Protein AF-A0A432SR15-F1 (afdb_monomer_lite)

Sequence (67 aa):
MNIFDSLAKEWDQNSNRVKNAKTLYEKLDTLLDLEGKKIIDYGAGSGLLSTLLAQKASEVLALDSSK

pLDDT: mean 84.35, std 16.61, range [45.0, 97.88]

Foldseek 3Di:
DDPLVVVLVVCVVVVVVLVVLVVVLVVCVVVDVLAQAEEEAEQCRSVSNVVSSVVGYVYYHYDHPDD

Secondary structure (DSSP, 8-state):
--HHHHHHHHHTT-HHHHHHHHHHHHHHHHHS--TT-EEEEET-TT-HHHHHHTTT-SEEEEE----

Radius of gyration: 12.92 Å; chains: 1; bounding box: 27×24×33 Å

Structure (mmCIF, N/CA/C/O backbone):
data_AF-A0A432SR15-F1
#
_entry.id   AF-A0A432SR15-F1
#
loop_
_atom_site.group_PDB
_atom_site.id
_atom_site.type_symbol
_atom_site.label_atom_id
_atom_site.label_alt_id
_atom_site.label_comp_id
_atom_site.label_asym_id
_atom_site.label_entity_id
_atom_site.label_seq_id
_atom_site.pdbx_PDB_ins_code
_atom_site.Cartn_x
_atom_site.Cartn_y
_atom_site.Cartn_z
_atom_site.occupancy
_atom_site.B_iso_or_equiv
_atom_site.auth_seq_id
_atom_site.auth_comp_id
_atom_site.auth_asym_id
_atom_site.auth_atom_id
_atom_site.pdbx_PDB_model_num
ATOM 1 N N . MET A 1 1 ? 9.408 -14.432 -22.021 1.00 49.06 1 MET A N 1
ATOM 2 C CA . MET A 1 1 ?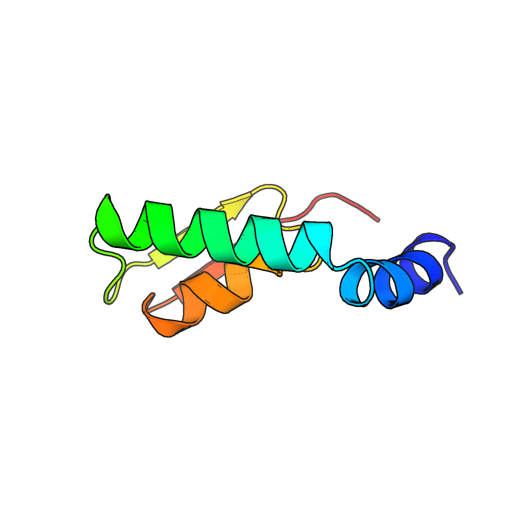 9.720 -13.750 -20.750 1.00 49.06 1 MET A CA 1
ATOM 3 C C . MET A 1 1 ? 9.726 -12.266 -21.062 1.00 49.06 1 MET A C 1
ATOM 5 O O . MET A 1 1 ? 10.456 -11.876 -21.968 1.00 49.06 1 MET A O 1
ATOM 9 N N . ASN A 1 2 ? 8.805 -11.506 -20.468 1.00 58.19 2 ASN A N 1
ATOM 10 C CA . ASN A 1 2 ? 8.629 -10.077 -20.732 1.00 58.19 2 ASN A CA 1
ATOM 11 C C . ASN A 1 2 ? 9.828 -9.311 -20.140 1.00 58.19 2 ASN A C 1
ATOM 13 O O . ASN A 1 2 ? 10.342 -9.692 -19.090 1.00 58.19 2 ASN A O 1
ATOM 17 N N . ILE A 1 3 ? 10.281 -8.240 -20.797 1.00 45.00 3 ILE A N 1
ATOM 18 C CA . ILE A 1 3 ? 11.328 -7.365 -20.258 1.00 45.00 3 ILE A CA 1
ATOM 19 C C . ILE A 1 3 ? 10.936 -6.798 -18.882 1.00 45.00 3 ILE A C 1
ATOM 21 O O . ILE A 1 3 ? 11.797 -6.649 -18.022 1.00 45.00 3 ILE A O 1
ATOM 25 N N . PHE A 1 4 ? 9.640 -6.593 -18.627 1.00 45.97 4 PHE A N 1
ATOM 26 C CA . PHE A 1 4 ? 9.108 -6.217 -17.318 1.00 45.97 4 PHE A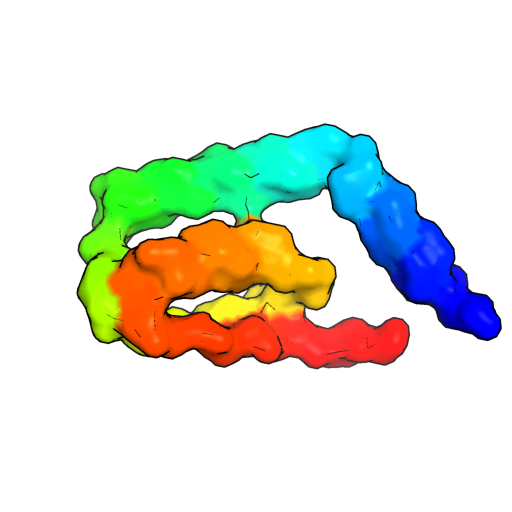 CA 1
ATOM 27 C C . PHE A 1 4 ? 9.269 -7.324 -16.261 1.00 45.97 4 PHE A C 1
ATOM 29 O O . PHE A 1 4 ? 9.633 -7.005 -15.134 1.00 45.97 4 PHE A O 1
ATOM 36 N N . ASP A 1 5 ? 9.118 -8.610 -16.612 1.00 52.12 5 ASP A N 1
ATOM 37 C CA . ASP A 1 5 ? 9.351 -9.730 -15.676 1.00 52.12 5 ASP A CA 1
ATOM 38 C C . ASP A 1 5 ? 10.827 -9.813 -15.258 1.00 52.12 5 ASP A C 1
ATOM 40 O O . ASP A 1 5 ? 11.159 -10.112 -14.107 1.00 52.12 5 ASP A O 1
ATOM 44 N N . SER A 1 6 ? 11.730 -9.561 -16.210 1.00 55.12 6 SER A N 1
ATOM 45 C CA . SER A 1 6 ? 13.175 -9.552 -15.972 1.00 55.12 6 SER A CA 1
ATOM 46 C C . SER A 1 6 ? 13.597 -8.348 -15.129 1.00 55.12 6 SER A C 1
ATOM 48 O O . SER A 1 6 ? 14.376 -8.504 -14.191 1.00 55.12 6 SER A O 1
ATOM 50 N N . LEU A 1 7 ? 13.032 -7.171 -15.405 1.00 55.84 7 LEU A N 1
ATOM 51 C CA . LEU A 1 7 ? 13.286 -5.950 -14.643 1.00 55.84 7 LEU A CA 1
ATOM 52 C C . LEU A 1 7 ? 12.681 -6.005 -13.232 1.00 55.84 7 LEU A C 1
ATOM 54 O O . LEU A 1 7 ? 13.303 -5.508 -12.300 1.00 55.84 7 LEU A O 1
ATOM 58 N N . ALA A 1 8 ? 11.530 -6.656 -13.034 1.00 57.28 8 ALA A N 1
ATOM 59 C CA . ALA A 1 8 ? 10.899 -6.809 -11.721 1.00 57.28 8 ALA A CA 1
ATOM 60 C C . ALA A 1 8 ? 11.794 -7.545 -10.712 1.00 57.28 8 ALA A C 1
ATOM 62 O O . ALA A 1 8 ? 11.908 -7.118 -9.563 1.00 57.28 8 ALA A O 1
ATOM 63 N N . LYS A 1 9 ? 12.507 -8.589 -11.155 1.00 58.88 9 LYS A N 1
ATOM 64 C CA . LYS A 1 9 ? 13.485 -9.298 -10.313 1.00 58.88 9 LYS A CA 1
ATOM 65 C C . LYS A 1 9 ? 14.680 -8.430 -9.916 1.00 58.88 9 LYS A C 1
ATOM 67 O O . LYS A 1 9 ? 15.184 -8.574 -8.807 1.00 58.88 9 LYS A O 1
ATOM 72 N N . GLU A 1 10 ? 15.127 -7.530 -10.791 1.00 56.50 10 GLU A N 1
ATOM 73 C CA . GLU A 1 10 ? 16.196 -6.574 -10.468 1.00 56.50 10 GLU A CA 1
ATOM 74 C C . GLU A 1 10 ? 15.694 -5.387 -9.631 1.00 56.50 10 GLU A C 1
ATOM 76 O O . GLU A 1 10 ? 16.442 -4.810 -8.844 1.00 56.50 10 GLU A O 1
ATOM 81 N N . TRP A 1 11 ? 14.417 -5.020 -9.747 1.00 54.44 11 TRP A N 1
ATOM 82 C CA . TRP A 1 11 ? 13.807 -3.928 -8.990 1.00 54.44 11 TRP A CA 1
ATOM 83 C C . TRP A 1 11 ? 13.674 -4.214 -7.498 1.00 54.44 11 TRP A C 1
ATOM 85 O O . TRP A 1 11 ? 13.865 -3.290 -6.706 1.00 54.44 11 TRP A O 1
ATOM 95 N N . ASP A 1 12 ? 13.428 -5.467 -7.119 1.00 53.34 12 ASP A N 1
ATOM 96 C CA . ASP A 1 12 ? 13.459 -5.896 -5.716 1.00 53.34 12 ASP A CA 1
ATOM 97 C C . ASP A 1 12 ? 14.890 -5.935 -5.147 1.00 53.34 12 ASP A C 1
ATOM 99 O O . ASP A 1 12 ? 15.081 -5.813 -3.938 1.00 53.34 12 ASP A O 1
ATOM 103 N N . GLN A 1 13 ? 15.916 -6.013 -6.006 1.00 58.09 13 GLN A N 1
ATOM 104 C CA . GLN A 1 13 ? 17.327 -5.866 -5.617 1.00 58.09 13 GLN A CA 1
ATOM 105 C C . GLN A 1 13 ? 17.793 -4.401 -5.587 1.00 58.09 13 GLN A C 1
ATOM 107 O O . GLN A 1 13 ? 18.859 -4.087 -5.050 1.00 58.09 13 GLN A O 1
ATOM 112 N N . ASN A 1 14 ? 16.997 -3.479 -6.135 1.00 61.38 14 ASN A N 1
ATOM 113 C CA . ASN A 1 14 ? 17.329 -2.065 -6.208 1.00 61.38 14 ASN A CA 1
ATOM 114 C C . ASN A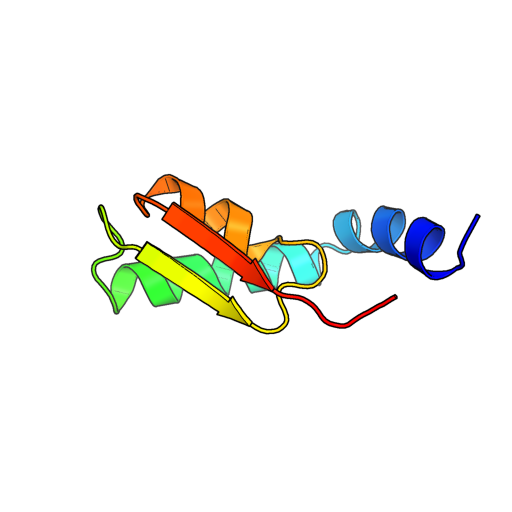 1 14 ? 16.982 -1.381 -4.876 1.00 61.38 14 ASN A C 1
ATOM 116 O O . ASN A 1 14 ? 15.861 -0.913 -4.648 1.00 61.38 14 ASN A O 1
ATOM 120 N N . SER A 1 15 ? 17.972 -1.343 -3.981 1.00 67.12 15 SER A N 1
ATOM 121 C CA . SER A 1 15 ? 17.851 -0.928 -2.574 1.00 67.12 15 SER A CA 1
ATOM 122 C C . SER A 1 15 ? 17.112 0.397 -2.359 1.00 67.12 15 SER A C 1
ATOM 124 O O . SER A 1 15 ? 16.433 0.561 -1.346 1.00 67.12 15 SER A O 1
ATOM 126 N N . ASN A 1 16 ? 17.176 1.325 -3.316 1.00 82.12 16 ASN A N 1
ATOM 127 C CA . ASN A 1 16 ? 16.498 2.615 -3.230 1.00 82.12 16 ASN A CA 1
ATOM 128 C C . ASN A 1 16 ? 14.970 2.506 -3.323 1.00 82.12 16 ASN A C 1
ATOM 130 O O . ASN A 1 16 ? 14.285 3.232 -2.611 1.00 82.12 16 ASN A O 1
ATOM 134 N N . ARG A 1 17 ? 14.409 1.602 -4.139 1.00 84.94 17 ARG A N 1
ATOM 135 C CA . ARG A 1 17 ? 12.944 1.421 -4.226 1.00 84.94 17 ARG A CA 1
ATOM 136 C C . ARG A 1 17 ? 12.384 0.860 -2.925 1.00 84.94 17 ARG A C 1
ATOM 138 O O . ARG A 1 17 ? 11.415 1.395 -2.394 1.00 84.94 17 ARG A O 1
ATOM 145 N N . VAL A 1 18 ? 13.047 -0.163 -2.392 1.00 83.31 18 VAL A N 1
ATOM 146 C CA . VAL A 1 18 ? 12.706 -0.780 -1.104 1.00 83.31 18 VAL A CA 1
ATOM 147 C C . VAL A 1 18 ? 12.852 0.234 0.032 1.00 83.31 18 VAL A C 1
ATOM 149 O O . VAL A 1 18 ? 11.941 0.392 0.844 1.00 83.31 18 VAL A O 1
ATOM 152 N N . LYS A 1 19 ? 13.959 0.987 0.059 1.00 87.94 19 LYS A N 1
ATOM 153 C CA . LYS A 1 19 ? 14.188 2.051 1.045 1.00 87.94 19 LYS A CA 1
ATOM 154 C C . LYS A 1 19 ? 13.119 3.138 0.961 1.00 87.94 19 LYS A C 1
ATOM 156 O O . LYS A 1 19 ? 12.585 3.528 1.992 1.00 87.94 19 LYS A O 1
ATOM 161 N N . ASN A 1 20 ? 12.775 3.588 -0.243 1.00 91.69 20 ASN A N 1
ATOM 162 C CA . ASN A 1 20 ? 11.753 4.610 -0.443 1.00 91.69 20 ASN A CA 1
ATOM 163 C C . ASN A 1 20 ? 10.374 4.127 0.017 1.00 91.69 20 ASN A C 1
ATOM 165 O O . ASN A 1 20 ? 9.701 4.865 0.731 1.00 91.69 20 ASN A O 1
ATOM 169 N N . ALA A 1 21 ? 9.976 2.896 -0.325 1.00 92.81 21 ALA A N 1
ATOM 170 C CA . ALA A 1 21 ? 8.712 2.316 0.132 1.00 92.81 21 ALA A CA 1
ATOM 171 C C . ALA A 1 21 ? 8.654 2.230 1.665 1.00 92.81 21 ALA A C 1
ATOM 173 O O . ALA A 1 21 ? 7.664 2.642 2.266 1.00 92.81 21 ALA A O 1
ATOM 174 N N . LYS A 1 22 ? 9.746 1.788 2.304 1.00 90.19 22 LYS A N 1
ATOM 175 C CA . LYS A 1 22 ? 9.852 1.731 3.766 1.00 90.19 22 LYS A CA 1
ATOM 176 C C . LYS A 1 22 ? 9.761 3.115 4.412 1.00 90.19 22 LYS A C 1
ATOM 178 O O . LYS A 1 22 ? 8.952 3.310 5.311 1.00 90.19 22 LYS A O 1
ATOM 183 N N . THR A 1 23 ? 10.539 4.086 3.936 1.00 94.81 23 THR A N 1
ATOM 184 C CA . THR A 1 23 ? 10.504 5.460 4.463 1.00 94.81 23 THR A CA 1
ATOM 185 C C . THR A 1 23 ? 9.140 6.118 4.255 1.00 94.81 23 THR A C 1
ATOM 187 O O . THR A 1 23 ? 8.689 6.879 5.110 1.00 94.81 23 THR A O 1
ATOM 190 N N . LEU A 1 24 ? 8.469 5.844 3.134 1.00 95.62 24 LEU A N 1
ATOM 191 C CA . LEU A 1 24 ? 7.118 6.340 2.892 1.00 95.62 24 LEU A CA 1
ATOM 192 C C . LEU A 1 24 ? 6.113 5.708 3.859 1.00 95.62 24 LEU A C 1
ATOM 194 O O . LEU A 1 24 ? 5.340 6.442 4.467 1.00 95.62 24 LEU A O 1
ATOM 198 N N . TYR A 1 25 ? 6.159 4.388 4.048 1.00 95.19 25 TYR A N 1
ATOM 199 C CA . TYR A 1 25 ? 5.314 3.690 5.018 1.00 95.19 25 TYR A CA 1
ATOM 200 C C . TYR A 1 25 ? 5.495 4.242 6.436 1.00 95.19 25 TYR A C 1
ATOM 202 O O . TYR A 1 25 ? 4.511 4.604 7.070 1.00 95.19 25 TYR A O 1
ATOM 210 N N . GLU A 1 26 ? 6.739 4.395 6.900 1.00 93.75 26 GLU A N 1
ATOM 211 C CA . GLU A 1 26 ? 7.037 4.955 8.225 1.00 93.75 26 GLU A CA 1
ATOM 212 C C . GLU A 1 26 ? 6.439 6.358 8.391 1.00 93.75 26 GLU A C 1
ATOM 214 O O . GLU A 1 26 ? 5.841 6.663 9.419 1.00 93.75 26 GLU A O 1
ATOM 219 N N . LYS A 1 27 ? 6.533 7.211 7.364 1.00 96.56 27 LYS A N 1
ATOM 220 C CA . LYS A 1 27 ? 5.907 8.539 7.399 1.00 96.56 27 LYS A CA 1
ATOM 221 C C . LYS A 1 27 ? 4.383 8.462 7.428 1.00 96.56 27 LYS A C 1
ATOM 223 O O . LYS A 1 27 ? 3.768 9.185 8.206 1.00 96.56 27 LYS A O 1
ATOM 228 N N . LEU A 1 28 ? 3.774 7.612 6.606 1.00 95.00 28 LEU A N 1
ATOM 229 C CA . LEU A 1 28 ? 2.319 7.444 6.583 1.00 95.00 28 LEU A CA 1
ATOM 230 C C . LEU A 1 28 ? 1.796 6.951 7.933 1.00 95.00 28 LEU A C 1
ATOM 232 O O . LEU A 1 28 ? 0.827 7.512 8.428 1.00 95.00 28 LEU A O 1
ATOM 236 N N . ASP A 1 29 ? 2.481 5.994 8.557 1.00 90.44 29 ASP A N 1
ATOM 237 C CA . ASP A 1 29 ? 2.111 5.426 9.857 1.00 90.44 29 ASP A CA 1
ATOM 238 C C . ASP A 1 29 ? 2.186 6.450 11.002 1.00 90.44 29 ASP A C 1
A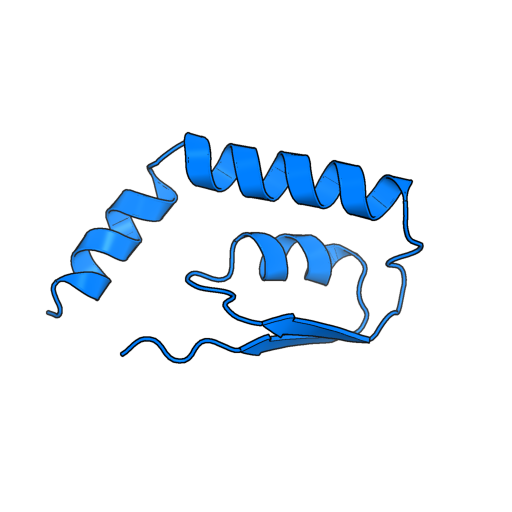TOM 240 O O . ASP A 1 29 ? 1.449 6.367 11.979 1.00 90.44 29 ASP A O 1
ATOM 244 N N . THR A 1 30 ? 3.045 7.468 10.876 1.00 93.94 30 THR A N 1
ATOM 245 C CA . THR A 1 30 ? 3.083 8.581 11.843 1.00 93.94 30 THR A CA 1
ATOM 246 C C . THR A 1 30 ? 1.996 9.630 11.624 1.00 93.94 30 THR A C 1
ATOM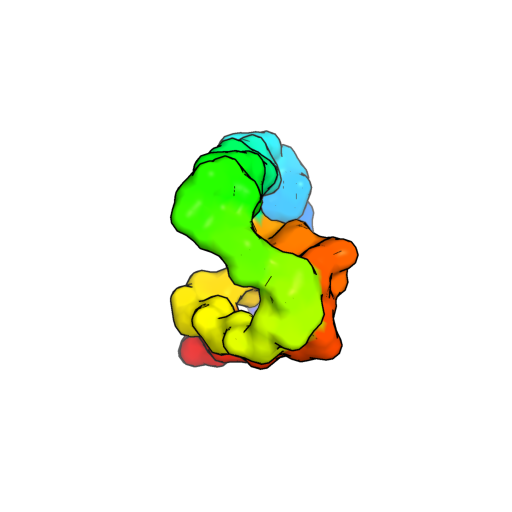 248 O O . THR A 1 30 ? 1.661 10.367 12.549 1.00 93.94 30 THR A O 1
ATOM 251 N N . LEU A 1 31 ? 1.480 9.744 10.399 1.00 96.00 31 LEU A N 1
ATOM 252 C CA . LEU A 1 31 ? 0.538 10.794 10.004 1.00 96.00 31 LEU A CA 1
ATOM 253 C C . LEU A 1 31 ? -0.913 10.308 10.013 1.00 96.00 31 LEU A C 1
ATOM 255 O O . LEU A 1 31 ? -1.829 11.121 10.130 1.00 96.00 31 LEU A O 1
ATOM 259 N N . LEU A 1 32 ? -1.119 9.003 9.855 1.00 92.62 32 LEU A N 1
ATOM 260 C CA . LEU A 1 32 ? -2.413 8.363 9.684 1.00 92.62 32 LEU A CA 1
ATOM 261 C C . LEU A 1 32 ? -2.499 7.139 10.595 1.00 92.62 32 LEU A C 1
ATOM 263 O O . LEU A 1 32 ? -1.572 6.341 10.669 1.00 92.62 32 LEU A O 1
ATOM 267 N N . ASP A 1 33 ? -3.656 6.949 11.225 1.00 93.00 33 ASP A N 1
ATOM 268 C CA . ASP A 1 33 ? -4.002 5.670 11.840 1.00 93.00 33 ASP A CA 1
ATOM 269 C C . ASP A 1 33 ? -4.342 4.660 10.734 1.00 93.00 33 ASP A C 1
ATOM 271 O O . ASP A 1 33 ? -5.404 4.747 10.110 1.00 93.00 33 ASP A O 1
ATOM 275 N N . LEU A 1 34 ? -3.420 3.737 10.460 1.00 92.88 34 LEU A N 1
ATOM 276 C CA . LEU A 1 34 ? -3.579 2.699 9.436 1.00 92.88 34 LEU A CA 1
ATOM 277 C C . LEU A 1 34 ? -4.327 1.459 9.952 1.00 92.88 34 LEU A C 1
ATOM 279 O O . LEU A 1 34 ? -4.763 0.635 9.144 1.00 92.88 34 LEU A O 1
ATOM 283 N N . GLU A 1 35 ? -4.502 1.325 11.268 1.00 95.88 35 GLU A N 1
ATOM 284 C CA . GLU A 1 35 ? -5.000 0.101 11.891 1.00 95.88 35 GLU A CA 1
ATOM 285 C C . GLU A 1 35 ? -6.450 -0.189 11.479 1.00 95.88 35 GLU A C 1
ATOM 287 O O . GLU A 1 35 ? -7.355 0.652 11.582 1.00 95.88 35 GLU A O 1
ATOM 292 N N . GLY A 1 36 ? -6.675 -1.396 10.961 1.00 93.19 36 GLY A N 1
ATOM 293 C CA . GLY A 1 36 ? -7.994 -1.875 10.558 1.00 93.19 36 GLY A CA 1
ATOM 294 C C . GLY A 1 36 ? -8.618 -1.131 9.371 1.00 93.19 36 GLY A C 1
ATOM 295 O O . GLY A 1 36 ? -9.770 -1.411 9.021 1.00 93.19 36 GLY A O 1
ATOM 296 N N . LYS A 1 37 ? -7.903 -0.208 8.713 1.00 96.00 37 LYS A N 1
ATOM 297 C CA . LYS A 1 37 ? -8.431 0.532 7.556 1.00 96.00 37 LYS A CA 1
ATOM 298 C C . LYS A 1 37 ? -8.460 -0.336 6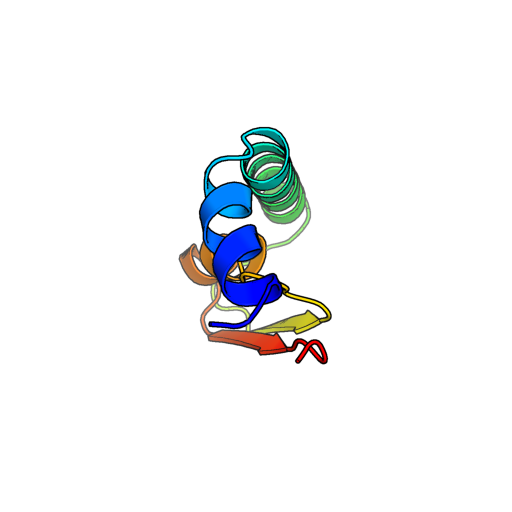.302 1.00 96.00 37 LYS A C 1
ATOM 300 O O . LYS A 1 37 ? -7.641 -1.236 6.138 1.00 96.00 37 LYS A O 1
ATOM 305 N N . LYS A 1 38 ? -9.378 -0.008 5.393 1.00 97.88 38 LYS A N 1
ATOM 306 C CA . LYS A 1 38 ? -9.362 -0.500 4.013 1.00 97.88 38 LYS A CA 1
ATOM 307 C C . LYS A 1 38 ? -8.663 0.529 3.138 1.00 97.88 38 LYS A C 1
ATOM 309 O O . LYS A 1 38 ? -9.066 1.693 3.140 1.00 97.88 38 LYS A O 1
ATOM 314 N N . ILE A 1 39 ? -7.628 0.116 2.420 1.00 96.62 39 ILE A N 1
ATOM 315 C CA . ILE A 1 39 ? -6.753 1.013 1.661 1.00 96.62 39 ILE A CA 1
ATOM 316 C C . ILE A 1 39 ? -6.757 0.608 0.187 1.00 96.62 39 ILE A C 1
ATOM 318 O O . ILE A 1 39 ? -6.709 -0.575 -0.136 1.00 96.62 39 ILE A O 1
ATOM 322 N N . ILE A 1 40 ? -6.801 1.596 -0.708 1.00 97.75 40 ILE A N 1
ATOM 323 C CA . ILE A 1 40 ? -6.594 1.399 -2.147 1.00 97.75 40 ILE A CA 1
ATOM 324 C C . ILE A 1 40 ? -5.266 2.056 -2.519 1.00 97.75 40 ILE A C 1
ATOM 326 O O . ILE A 1 40 ? -5.086 3.250 -2.277 1.00 97.75 40 ILE A O 1
ATOM 330 N N . ASP A 1 41 ? -4.353 1.281 -3.099 1.00 96.38 41 ASP A N 1
ATOM 331 C CA . ASP A 1 41 ? -3.036 1.731 -3.555 1.00 96.38 41 ASP A CA 1
ATOM 332 C C . ASP A 1 41 ? -3.025 1.804 -5.089 1.00 96.38 41 ASP A C 1
ATOM 334 O O . ASP A 1 41 ? -3.007 0.778 -5.774 1.00 96.38 41 ASP A O 1
ATOM 338 N N . TYR A 1 42 ? -3.123 3.021 -5.631 1.00 96.75 42 TYR A N 1
ATOM 339 C CA . TYR A 1 42 ? -3.147 3.275 -7.074 1.00 96.75 42 TYR A CA 1
ATOM 340 C C . TYR A 1 42 ? -1.729 3.407 -7.634 1.00 96.75 42 TYR A C 1
ATOM 342 O O . TYR A 1 42 ? -0.948 4.229 -7.160 1.00 96.75 42 TYR A O 1
ATOM 350 N N . GLY A 1 43 ? -1.430 2.678 -8.710 1.00 94.12 43 GLY A N 1
ATOM 351 C CA . GLY A 1 43 ? -0.084 2.638 -9.286 1.00 94.12 43 GLY A CA 1
ATOM 352 C C . GLY A 1 43 ? 0.881 1.839 -8.412 1.00 94.12 43 GLY A C 1
ATOM 353 O O . GLY A 1 43 ? 2.031 2.239 -8.226 1.00 94.12 43 GLY A O 1
ATOM 354 N N . ALA A 1 44 ? 0.393 0.735 -7.838 1.00 93.12 44 ALA A N 1
ATOM 355 C CA . ALA A 1 44 ? 1.115 -0.057 -6.847 1.00 93.12 44 ALA A CA 1
ATOM 356 C C . ALA A 1 44 ? 2.422 -0.682 -7.381 1.00 93.12 44 ALA A C 1
ATOM 358 O O . ALA A 1 44 ? 3.292 -1.082 -6.598 1.00 93.12 44 ALA A O 1
ATOM 359 N N . GLY A 1 45 ? 2.591 -0.778 -8.701 1.00 91.12 45 GLY A N 1
ATOM 360 C CA . GLY A 1 45 ? 3.735 -1.396 -9.355 1.00 91.12 45 GLY A CA 1
ATOM 361 C C . GLY A 1 45 ? 3.943 -2.828 -8.869 1.00 91.12 45 GLY A C 1
ATOM 362 O O . GLY A 1 45 ? 3.044 -3.659 -8.928 1.00 91.12 45 GLY A O 1
ATOM 363 N N . SER A 1 46 ? 5.134 -3.110 -8.334 1.00 88.94 46 SER A N 1
ATOM 364 C CA . SER A 1 46 ? 5.455 -4.417 -7.742 1.00 88.94 46 SER A CA 1
ATOM 365 C C . SER A 1 46 ? 4.857 -4.643 -6.342 1.00 88.94 46 SER A C 1
ATOM 367 O O . SER A 1 46 ? 5.130 -5.667 -5.727 1.00 88.94 46 SER A O 1
ATOM 369 N N . GLY A 1 47 ? 4.073 -3.701 -5.807 1.00 91.69 47 GLY A N 1
ATOM 370 C CA . GLY A 1 47 ? 3.368 -3.850 -4.530 1.00 91.69 47 GLY A CA 1
ATOM 371 C C . GLY A 1 47 ? 4.230 -3.642 -3.279 1.00 91.69 47 GLY A C 1
ATOM 372 O O . GLY A 1 47 ? 3.827 -4.044 -2.185 1.00 91.69 47 GLY A O 1
ATOM 373 N N . LEU A 1 48 ? 5.410 -3.016 -3.401 1.00 91.06 48 LEU A N 1
ATOM 374 C CA . LEU A 1 48 ? 6.330 -2.799 -2.271 1.00 91.06 48 LEU A CA 1
ATOM 375 C C . LEU A 1 48 ? 5.676 -2.020 -1.118 1.00 91.06 48 LEU A C 1
ATOM 377 O O . LEU A 1 48 ? 5.820 -2.406 0.039 1.00 91.06 48 LEU A O 1
ATOM 381 N N . LEU A 1 49 ? 4.951 -0.938 -1.421 1.00 94.62 49 LEU A N 1
ATOM 382 C CA . LEU A 1 49 ? 4.235 -0.164 -0.403 1.00 94.62 49 LEU A CA 1
ATOM 383 C C . LEU A 1 49 ? 2.982 -0.903 0.078 1.00 94.62 49 LEU A C 1
ATOM 385 O O . LEU A 1 49 ? 2.758 -0.986 1.284 1.00 94.62 49 LEU A O 1
ATOM 389 N N . SER A 1 50 ? 2.207 -1.484 -0.840 1.00 96.00 50 SER A N 1
ATOM 390 C CA . SER A 1 50 ? 0.975 -2.213 -0.521 1.00 96.00 50 SER A CA 1
ATOM 391 C C . SER A 1 50 ? 1.221 -3.338 0.491 1.00 96.00 50 SER A C 1
ATOM 393 O O . SER A 1 50 ? 0.447 -3.508 1.431 1.00 96.00 50 SER A O 1
ATOM 395 N N . THR A 1 51 ? 2.345 -4.050 0.358 1.00 91.25 51 THR A N 1
ATOM 396 C CA . THR A 1 51 ? 2.756 -5.117 1.288 1.00 91.25 51 THR A CA 1
ATOM 397 C C . THR A 1 51 ? 3.067 -4.582 2.688 1.00 91.25 51 THR A C 1
ATOM 399 O O . THR A 1 51 ? 2.778 -5.244 3.683 1.00 91.25 51 THR A O 1
ATOM 402 N N . LEU A 1 52 ? 3.643 -3.381 2.793 1.00 93.25 52 LEU A N 1
ATOM 403 C CA . LEU A 1 52 ? 3.899 -2.737 4.084 1.00 93.25 52 LEU A CA 1
ATOM 404 C C . LEU A 1 52 ? 2.593 -2.262 4.730 1.00 93.25 52 LEU A C 1
ATOM 406 O O . LEU A 1 52 ? 2.366 -2.517 5.909 1.00 93.25 52 LEU A O 1
ATOM 410 N N . LEU A 1 53 ? 1.704 -1.641 3.950 1.00 95.50 53 LEU A N 1
ATOM 411 C CA . LEU A 1 53 ? 0.388 -1.185 4.414 1.00 95.50 53 LEU A CA 1
ATOM 412 C C . LEU A 1 53 ? -0.471 -2.342 4.948 1.00 95.50 53 LEU A C 1
ATOM 414 O O . LEU A 1 53 ? -1.152 -2.189 5.962 1.00 95.50 53 LEU A O 1
ATOM 418 N N . ALA A 1 54 ? -0.387 -3.516 4.317 1.00 93.75 54 ALA A N 1
ATOM 419 C CA . ALA A 1 54 ? -1.122 -4.718 4.711 1.00 93.75 54 ALA A CA 1
ATOM 420 C C . ALA A 1 54 ? -0.729 -5.277 6.092 1.00 93.75 54 ALA A C 1
ATOM 422 O O . ALA A 1 54 ? -1.415 -6.157 6.602 1.00 93.75 54 ALA A O 1
ATOM 423 N N . GLN A 1 55 ? 0.346 -4.781 6.718 1.00 90.69 55 GLN A N 1
ATOM 424 C CA . GLN A 1 55 ? 0.724 -5.186 8.077 1.00 90.69 55 GLN A CA 1
ATOM 425 C C . GLN A 1 55 ? -0.229 -4.645 9.152 1.00 90.69 55 GLN A C 1
ATOM 427 O O . GLN A 1 55 ? -0.300 -5.234 10.227 1.00 90.69 55 GLN A O 1
ATOM 432 N N . LYS A 1 56 ? -0.931 -3.536 8.876 1.00 93.19 56 LYS A N 1
ATOM 433 C CA . LYS A 1 56 ? -1.863 -2.876 9.814 1.00 93.19 56 LYS A CA 1
ATOM 434 C C . LYS A 1 56 ? -3.266 -2.678 9.247 1.00 93.19 56 LYS A C 1
ATOM 436 O O . LYS A 1 56 ? -4.252 -2.669 9.983 1.00 93.19 56 LYS A O 1
ATOM 441 N N . ALA A 1 57 ? -3.372 -2.497 7.934 1.00 95.75 57 ALA A N 1
ATOM 442 C CA . ALA A 1 57 ? -4.657 -2.381 7.265 1.00 95.75 57 ALA A CA 1
ATOM 443 C C . ALA A 1 57 ? -5.448 -3.696 7.375 1.00 95.75 57 ALA A C 1
ATOM 445 O O . ALA A 1 57 ? -4.876 -4.782 7.325 1.00 95.75 57 ALA A O 1
ATOM 446 N N . SER A 1 58 ? -6.777 -3.605 7.465 1.00 97.19 58 SER A N 1
ATOM 447 C CA . SER A 1 58 ? -7.640 -4.793 7.388 1.00 97.19 58 SER A CA 1
ATOM 448 C C . SER A 1 58 ? -7.737 -5.342 5.965 1.00 97.19 58 SER A C 1
ATOM 450 O O . SER A 1 58 ? -7.968 -6.534 5.775 1.00 97.19 58 SER A O 1
ATOM 452 N N . GLU A 1 59 ? -7.571 -4.477 4.963 1.00 96.69 59 GLU A N 1
ATOM 453 C CA . GLU A 1 59 ? -7.635 -4.829 3.549 1.00 96.69 59 GLU A CA 1
ATOM 454 C C . GLU A 1 59 ? -6.818 -3.826 2.726 1.00 96.69 59 GLU A C 1
ATOM 456 O O . GLU A 1 59 ? -6.915 -2.615 2.943 1.00 96.69 59 GLU A O 1
ATOM 461 N N . VAL A 1 60 ? -6.042 -4.320 1.758 1.00 96.50 60 VAL A N 1
ATOM 462 C CA . VAL A 1 60 ? -5.331 -3.483 0.784 1.00 96.50 60 VAL A CA 1
ATOM 463 C C . VAL A 1 60 ? -5.667 -3.958 -0.624 1.00 96.50 60 VAL A C 1
ATOM 465 O O . VAL A 1 60 ? -5.352 -5.088 -0.994 1.00 96.50 60 VAL A O 1
ATOM 468 N N . LEU A 1 61 ? -6.281 -3.082 -1.416 1.00 97.62 61 LEU A N 1
ATOM 469 C CA . LEU A 1 61 ? -6.508 -3.287 -2.841 1.00 97.62 61 LEU A CA 1
ATOM 470 C C . LEU A 1 61 ? -5.416 -2.558 -3.630 1.00 97.62 61 LEU A C 1
ATOM 472 O O . LEU A 1 61 ? -5.433 -1.333 -3.741 1.00 97.62 61 LEU A O 1
ATOM 476 N N . ALA A 1 62 ? -4.472 -3.317 -4.177 1.00 96.44 62 ALA A N 1
ATOM 477 C CA . ALA A 1 62 ? -3.413 -2.797 -5.035 1.00 96.44 62 ALA A CA 1
ATOM 478 C C . ALA A 1 62 ? -3.873 -2.789 -6.500 1.00 96.44 62 ALA A C 1
ATOM 480 O O . ALA A 1 62 ? -4.283 -3.823 -7.029 1.00 96.44 62 ALA A O 1
ATOM 481 N N . LEU A 1 63 ? -3.808 -1.627 -7.151 1.00 96.69 63 LEU A N 1
ATOM 482 C CA . LEU A 1 63 ? -4.207 -1.440 -8.544 1.00 96.69 63 LEU A CA 1
ATOM 483 C C . LEU A 1 63 ? -3.019 -0.942 -9.359 1.00 96.69 63 LEU A C 1
ATOM 485 O O . LEU A 1 63 ? -2.412 0.074 -9.025 1.00 96.69 63 LEU A O 1
ATOM 489 N N . ASP A 1 64 ? -2.728 -1.613 -10.468 1.00 94.88 64 ASP A N 1
ATOM 490 C CA . ASP A 1 64 ? -1.740 -1.150 -11.434 1.00 94.88 64 ASP A CA 1
ATOM 491 C C . ASP A 1 64 ? -2.219 -1.430 -12.863 1.00 94.88 64 ASP A C 1
ATOM 493 O O . ASP A 1 64 ? -2.837 -2.461 -13.131 1.00 94.88 64 ASP A O 1
ATOM 497 N N . SER A 1 65 ? -1.993 -0.479 -13.770 1.00 92.94 65 SER A N 1
ATOM 498 C CA . SER A 1 65 ? -2.412 -0.569 -15.175 1.00 92.94 65 SER A CA 1
ATOM 499 C C . SER A 1 65 ? -1.279 -0.975 -16.120 1.00 92.94 65 SER A C 1
ATOM 501 O O . SER A 1 65 ? -1.472 -0.967 -17.339 1.00 92.94 65 SER A O 1
ATOM 503 N N . SER A 1 66 ? -0.085 -1.253 -15.596 1.00 84.75 66 SER A N 1
ATOM 504 C CA . SER A 1 66 ? 1.033 -1.776 -16.382 1.00 84.75 66 SER A CA 1
ATOM 505 C C . SER A 1 66 ? 0.741 -3.194 -16.896 1.00 84.75 66 SER A C 1
ATOM 507 O O . SER A 1 66 ? -0.097 -3.912 -16.353 1.00 84.75 66 SER A O 1
ATOM 509 N N . LYS A 1 67 ? 1.377 -3.560 -18.016 1.00 62.16 67 LYS A N 1
ATOM 510 C CA . LYS A 1 67 ? 1.206 -4.844 -18.715 1.00 62.16 67 LYS A CA 1
ATOM 511 C C . LYS A 1 67 ? 2.445 -5.718 -18.598 1.00 62.16 67 LYS A C 1
ATOM 513 O O . LYS A 1 67 ? 3.562 -5.165 -18.721 1.00 62.16 67 LYS A O 1
#